Protein AF-A0A9W5X1A9-F1 (afdb_monomer_lite)

Structure (mmCIF, N/CA/C/O backbone):
data_AF-A0A9W5X1A9-F1
#
_entry.id   AF-A0A9W5X1A9-F1
#
loop_
_atom_site.group_PDB
_atom_site.id
_atom_site.type_symbol
_atom_site.label_atom_id
_atom_site.label_alt_id
_atom_site.label_comp_id
_atom_site.label_asym_id
_atom_site.label_entity_id
_atom_site.label_seq_id
_atom_site.pdbx_PDB_ins_code
_atom_site.Cartn_x
_atom_site.Cartn_y
_atom_site.Cartn_z
_atom_site.occupancy
_atom_site.B_iso_or_equiv
_atom_site.auth_seq_id
_atom_site.auth_comp_id
_atom_site.auth_asym_id
_atom_site.auth_atom_id
_atom_site.pdbx_PDB_model_num
ATOM 1 N N . MET A 1 1 ? 47.624 27.458 -37.162 1.00 43.97 1 MET A N 1
ATOM 2 C CA . MET A 1 1 ? 46.680 26.514 -37.798 1.00 43.97 1 MET A CA 1
ATOM 3 C C . MET A 1 1 ? 46.784 25.179 -37.075 1.00 43.97 1 MET A C 1
ATOM 5 O O . MET A 1 1 ? 47.740 24.459 -37.308 1.00 43.97 1 MET A O 1
ATOM 9 N N . ALA A 1 2 ? 45.869 24.890 -36.146 1.00 50.16 2 ALA A N 1
ATOM 10 C CA . ALA A 1 2 ? 45.790 23.595 -35.466 1.00 50.16 2 ALA A CA 1
ATOM 11 C C . ALA A 1 2 ? 44.710 22.763 -36.169 1.00 50.16 2 ALA A C 1
ATOM 13 O O . ALA A 1 2 ? 43.519 22.886 -35.890 1.00 50.16 2 ALA A O 1
ATOM 14 N N . THR A 1 3 ? 45.124 22.017 -37.187 1.00 56.56 3 THR A N 1
ATOM 15 C CA . THR A 1 3 ? 44.250 21.200 -38.029 1.00 56.56 3 THR A CA 1
ATOM 16 C C . THR A 1 3 ? 44.134 19.779 -37.485 1.00 56.56 3 THR A C 1
ATOM 18 O O . THR A 1 3 ? 45.137 19.097 -37.335 1.00 56.56 3 THR A O 1
ATOM 21 N N . LYS A 1 4 ? 42.885 19.326 -37.328 1.00 49.78 4 LYS A N 1
ATOM 22 C CA . LYS A 1 4 ? 42.409 17.933 -37.465 1.00 49.78 4 LYS A CA 1
ATOM 23 C C . LYS A 1 4 ? 42.631 16.898 -36.353 1.00 49.78 4 LYS A C 1
ATOM 25 O O . LYS A 1 4 ? 41.932 15.892 -36.400 1.00 49.78 4 LYS A O 1
ATOM 30 N N . ASP A 1 5 ? 43.442 17.129 -35.326 1.00 49.84 5 ASP A N 1
ATOM 31 C CA . ASP A 1 5 ? 43.686 16.055 -34.334 1.00 49.84 5 ASP A CA 1
ATOM 32 C C . ASP A 1 5 ? 42.621 15.933 -33.230 1.00 49.84 5 ASP A C 1
ATOM 34 O O . ASP A 1 5 ? 42.526 14.914 -32.547 1.00 49.84 5 ASP A O 1
ATOM 38 N N . TRP A 1 6 ? 41.754 16.936 -33.075 1.00 46.09 6 TRP A N 1
ATOM 39 C CA . TRP A 1 6 ? 40.732 16.933 -32.019 1.00 46.09 6 TRP A CA 1
ATOM 40 C C . TRP A 1 6 ? 39.519 16.038 -32.326 1.00 46.09 6 TRP A C 1
ATOM 42 O O . TRP A 1 6 ? 38.735 15.730 -31.434 1.00 46.09 6 TRP A O 1
ATOM 52 N N . THR A 1 7 ? 39.353 15.605 -33.580 1.00 47.06 7 THR A N 1
ATOM 53 C CA . THR A 1 7 ? 38.186 14.821 -34.028 1.00 47.06 7 THR A CA 1
ATOM 54 C C . THR A 1 7 ? 38.407 13.305 -33.962 1.00 47.06 7 THR A C 1
ATOM 56 O O . THR A 1 7 ? 37.451 12.551 -34.115 1.00 47.06 7 THR A O 1
ATOM 59 N N . ALA A 1 8 ? 39.640 12.847 -33.708 1.00 47.00 8 ALA A N 1
ATOM 60 C CA . ALA A 1 8 ? 40.008 11.427 -33.711 1.00 47.00 8 ALA A CA 1
ATOM 61 C C . ALA A 1 8 ? 39.986 10.755 -32.326 1.00 47.00 8 ALA A C 1
ATOM 63 O O . ALA A 1 8 ? 40.249 9.560 -32.219 1.00 47.00 8 ALA A O 1
ATOM 64 N N . LYS A 1 9 ? 39.623 11.472 -31.256 1.00 47.31 9 LYS A N 1
ATOM 65 C CA . LYS A 1 9 ? 39.356 10.842 -29.958 1.00 47.31 9 LYS A CA 1
ATOM 66 C C . LYS A 1 9 ? 37.908 10.371 -29.883 1.00 47.31 9 LYS A C 1
ATOM 68 O O . LYS A 1 9 ? 37.089 10.902 -29.137 1.00 47.31 9 LYS A O 1
ATOM 73 N N . THR A 1 10 ? 37.605 9.309 -30.627 1.00 50.34 10 THR A N 1
ATOM 74 C CA . THR A 1 10 ? 36.692 8.289 -30.106 1.00 50.34 10 THR A CA 1
ATOM 75 C C . THR A 1 10 ? 37.218 7.902 -28.729 1.00 50.34 10 THR A C 1
ATOM 77 O O . THR A 1 10 ? 38.275 7.292 -28.637 1.00 50.34 10 THR A O 1
ATOM 80 N N . SER A 1 11 ? 36.537 8.391 -27.692 1.00 52.72 11 SER A N 1
ATOM 81 C CA . SER A 1 11 ? 36.753 8.148 -26.263 1.00 52.72 11 SER A CA 1
ATOM 82 C C . SER A 1 11 ? 37.747 7.019 -25.944 1.00 52.72 11 SER A C 1
ATOM 84 O O . SER A 1 11 ? 37.443 5.867 -26.247 1.00 52.72 11 SER A O 1
ATOM 86 N N . ASP A 1 12 ? 38.853 7.328 -25.253 1.00 59.44 12 ASP A N 1
ATOM 87 C CA . ASP A 1 12 ? 39.848 6.385 -24.679 1.00 59.44 12 ASP A CA 1
ATOM 88 C C . ASP A 1 12 ? 39.249 5.427 -23.609 1.00 59.44 12 ASP A C 1
ATOM 90 O O . ASP A 1 12 ? 39.923 4.948 -22.700 1.00 59.44 12 ASP A O 1
ATOM 94 N N . VAL A 1 13 ? 37.941 5.181 -23.653 1.00 62.53 13 VAL A N 1
ATOM 95 C CA . VAL A 1 13 ? 37.187 4.385 -22.693 1.00 62.53 13 VAL A CA 1
ATOM 96 C C . VAL A 1 13 ? 37.221 2.928 -23.175 1.00 62.53 13 VAL A C 1
ATOM 98 O O . VAL A 1 13 ? 36.713 2.658 -24.266 1.00 62.53 13 VAL A O 1
ATOM 101 N N . PRO A 1 14 ? 37.797 1.985 -22.403 1.00 67.44 14 PRO A N 1
ATOM 102 C CA . PRO A 1 14 ? 37.938 0.593 -22.826 1.00 67.44 14 PRO A CA 1
ATOM 103 C C . PRO A 1 14 ? 36.594 -0.028 -23.237 1.00 67.44 14 PRO A C 1
ATOM 105 O O . PRO A 1 14 ? 35.561 0.272 -22.626 1.00 67.44 14 PRO A O 1
ATOM 108 N N . GLU A 1 15 ? 36.594 -0.924 -24.235 1.00 62.50 15 GLU A N 1
ATOM 109 C CA . GLU A 1 15 ? 35.401 -1.713 -24.581 1.00 62.50 15 GLU A CA 1
ATOM 110 C C . GLU A 1 15 ? 34.865 -2.396 -23.308 1.00 62.50 15 GLU A C 1
ATOM 112 O O . GLU A 1 15 ? 35.565 -3.151 -22.637 1.00 62.50 15 GLU A O 1
ATOM 117 N N . GLY A 1 16 ? 33.620 -2.082 -22.933 1.00 64.00 16 GLY A N 1
ATOM 118 C CA . GLY A 1 16 ? 32.989 -2.601 -21.714 1.00 64.00 16 GLY A CA 1
ATOM 119 C C . GLY A 1 16 ? 33.118 -1.737 -20.451 1.00 64.00 16 GLY A C 1
ATOM 120 O O . GLY A 1 16 ? 32.441 -2.035 -19.469 1.00 64.00 16 GLY A O 1
ATOM 121 N N . ALA A 1 17 ? 33.873 -0.633 -20.458 1.00 68.19 17 ALA A N 1
ATOM 122 C CA . ALA A 1 17 ? 33.962 0.268 -19.299 1.00 68.19 17 ALA 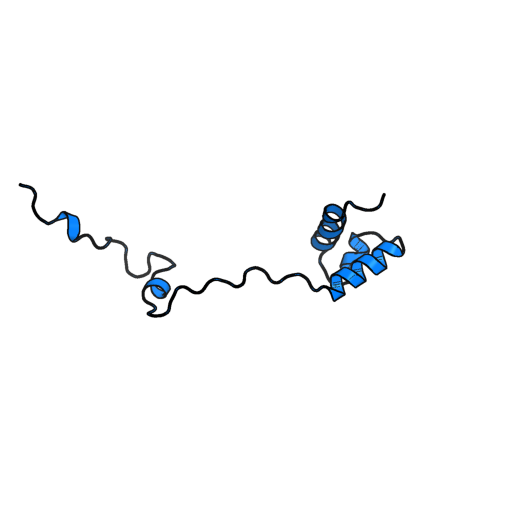A CA 1
ATOM 123 C C . ALA A 1 17 ? 32.656 1.042 -19.027 1.00 68.19 17 ALA A C 1
ATOM 125 O O . ALA A 1 17 ? 32.398 1.472 -17.902 1.00 68.19 17 ALA A O 1
ATOM 126 N N . ARG A 1 18 ? 31.779 1.176 -20.034 1.00 69.62 18 ARG A N 1
ATOM 127 C CA . ARG A 1 18 ? 30.425 1.719 -19.865 1.00 69.62 18 ARG A CA 1
ATOM 128 C C . ARG A 1 18 ? 29.402 0.585 -19.834 1.00 69.62 18 ARG A C 1
ATOM 130 O O . ARG A 1 18 ? 29.279 -0.172 -20.793 1.00 69.62 18 ARG A O 1
ATOM 137 N N . ARG A 1 19 ? 28.579 0.546 -18.779 1.00 71.50 19 ARG A N 1
ATOM 138 C CA . ARG A 1 19 ? 27.491 -0.437 -18.573 1.00 71.50 19 ARG A CA 1
ATOM 139 C C . ARG A 1 19 ? 26.543 -0.586 -19.784 1.00 71.50 19 ARG A C 1
ATOM 141 O O . ARG A 1 19 ? 25.947 -1.641 -19.965 1.00 71.50 19 ARG A O 1
ATOM 148 N N . GLN A 1 20 ? 26.425 0.454 -20.614 1.00 76.19 20 GLN A N 1
ATOM 149 C CA . GLN A 1 20 ? 25.521 0.541 -21.769 1.00 76.19 20 GLN A CA 1
ATOM 150 C C . GLN A 1 20 ? 26.143 0.073 -23.104 1.00 76.19 20 GLN A C 1
ATOM 152 O O . GLN A 1 20 ? 25.427 -0.075 -24.087 1.00 76.19 20 GLN A O 1
ATOM 157 N N . TRP A 1 21 ? 27.446 -0.221 -23.153 1.00 74.56 21 TRP A N 1
ATOM 158 C CA . TRP A 1 21 ? 28.198 -0.401 -24.404 1.00 74.56 21 TRP A CA 1
ATOM 159 C C . TRP A 1 21 ? 27.613 -1.451 -25.372 1.00 74.56 21 TRP A C 1
ATOM 161 O O . TRP A 1 21 ? 27.513 -1.213 -26.574 1.00 74.56 21 TRP A O 1
ATOM 171 N N . ARG A 1 22 ? 27.147 -2.601 -24.859 1.00 75.00 22 ARG A N 1
ATOM 172 C CA . ARG A 1 22 ? 26.480 -3.623 -25.691 1.00 75.00 22 ARG A CA 1
ATOM 173 C C . ARG A 1 22 ? 25.099 -3.192 -26.190 1.00 75.00 22 ARG A C 1
ATOM 175 O O . ARG A 1 22 ? 24.690 -3.620 -27.263 1.00 75.00 22 ARG A O 1
ATOM 182 N N . ALA A 1 23 ? 24.377 -2.387 -25.413 1.00 74.38 23 ALA A N 1
ATOM 183 C CA . ALA A 1 23 ? 23.068 -1.878 -25.808 1.00 74.38 23 ALA A CA 1
ATOM 184 C C . ALA A 1 23 ? 23.196 -0.811 -26.905 1.00 74.38 23 ALA A C 1
ATOM 186 O O . ALA A 1 23 ? 22.373 -0.797 -27.813 1.00 74.38 23 ALA A O 1
ATOM 187 N N . ASP A 1 24 ? 24.251 0.006 -26.860 1.00 76.62 24 ASP A N 1
ATOM 188 C CA . ASP A 1 24 ? 24.529 1.052 -27.854 1.00 76.62 24 ASP A CA 1
ATOM 189 C C . ASP A 1 24 ? 24.925 0.473 -29.227 1.00 76.62 24 ASP A C 1
ATOM 191 O O . ASP A 1 24 ? 24.674 1.091 -30.257 1.00 76.62 24 ASP A O 1
ATOM 195 N N . ARG A 1 25 ? 25.504 -0.739 -29.262 1.00 78.25 25 ARG A N 1
ATOM 196 C CA . ARG A 1 25 ? 25.799 -1.477 -30.507 1.00 78.25 25 ARG A CA 1
ATOM 197 C C . ARG A 1 25 ? 24.598 -2.231 -31.089 1.00 78.25 25 ARG A C 1
ATOM 199 O O . ARG A 1 25 ? 24.705 -2.784 -32.182 1.00 78.25 25 ARG A O 1
ATOM 206 N N . ALA A 1 26 ? 23.473 -2.303 -30.380 1.00 81.88 26 ALA A N 1
ATOM 207 C CA . ALA A 1 26 ? 22.295 -2.980 -30.902 1.00 81.88 26 ALA A CA 1
ATOM 208 C C . ALA A 1 26 ? 21.657 -2.136 -32.018 1.00 81.88 26 ALA A C 1
ATOM 210 O O . ALA A 1 26 ? 21.343 -0.971 -31.813 1.00 81.88 26 ALA A O 1
ATOM 211 N N . LEU A 1 27 ? 21.396 -2.742 -33.180 1.00 85.25 27 LEU A N 1
ATOM 212 C CA . LEU A 1 27 ? 20.772 -2.057 -34.326 1.00 85.25 27 LEU A CA 1
ATOM 213 C C . LEU A 1 27 ? 19.283 -1.726 -34.112 1.00 85.25 27 LEU A C 1
ATOM 215 O O . LEU A 1 27 ? 18.665 -1.053 -34.934 1.00 85.25 27 LEU A O 1
ATOM 219 N N . ARG A 1 28 ? 18.681 -2.228 -33.027 1.00 84.06 28 ARG A N 1
ATOM 220 C CA . ARG A 1 28 ? 17.277 -1.971 -32.692 1.00 84.06 28 ARG A CA 1
ATOM 221 C C . ARG A 1 28 ? 17.108 -0.583 -32.057 1.00 84.06 28 ARG A C 1
ATOM 223 O O . ARG A 1 28 ? 17.993 -0.150 -31.319 1.00 84.06 28 ARG A O 1
ATOM 230 N N . PRO A 1 29 ? 15.944 0.065 -32.223 1.00 85.38 29 PRO A N 1
ATOM 231 C CA . PRO A 1 29 ? 15.629 1.286 -31.492 1.00 85.38 29 PRO A CA 1
ATOM 232 C C . PRO A 1 29 ? 15.707 1.097 -29.963 1.00 85.38 29 PRO A C 1
ATOM 234 O O . PRO A 1 29 ? 15.449 -0.007 -29.464 1.00 85.38 29 PRO A O 1
ATOM 237 N N . PRO A 1 30 ? 15.997 2.165 -29.193 1.00 81.94 30 PRO A N 1
ATOM 238 C CA . PRO A 1 30 ? 15.946 2.124 -27.737 1.00 81.94 30 PRO A CA 1
ATOM 239 C C . PRO A 1 30 ? 14.582 1.635 -27.233 1.00 81.94 30 PRO A C 1
ATOM 241 O O . PRO A 1 30 ? 13.543 2.226 -27.526 1.00 81.94 30 PRO A O 1
ATOM 244 N N . MET A 1 31 ? 14.580 0.564 -26.439 1.00 84.56 31 MET A N 1
ATOM 245 C CA . MET A 1 31 ? 13.363 0.064 -25.801 1.00 84.56 31 MET A CA 1
ATOM 246 C C . MET A 1 31 ? 13.112 0.804 -24.490 1.00 84.56 31 MET A C 1
ATOM 248 O O . MET A 1 31 ? 13.951 0.780 -23.588 1.00 84.56 31 MET A O 1
ATOM 252 N N . ARG A 1 32 ? 11.935 1.420 -24.356 1.00 84.56 32 ARG A N 1
ATOM 253 C CA . ARG A 1 32 ? 11.483 1.962 -23.070 1.00 84.56 32 ARG A CA 1
ATOM 254 C C . ARG A 1 32 ? 11.059 0.819 -22.154 1.00 84.56 32 ARG A C 1
ATOM 256 O O . ARG A 1 32 ? 10.386 -0.112 -22.595 1.00 84.56 32 ARG A O 1
ATOM 263 N N . SER A 1 33 ? 11.436 0.894 -20.879 1.00 85.31 33 SER A N 1
ATOM 264 C CA . SER A 1 33 ? 10.870 -0.018 -19.891 1.00 85.31 33 SER A CA 1
ATOM 265 C C . SER A 1 33 ? 9.374 0.295 -19.726 1.00 85.31 33 SER A C 1
ATOM 267 O O . SER A 1 33 ? 9.007 1.471 -19.694 1.00 85.31 33 SER A O 1
ATOM 269 N N . PRO A 1 34 ? 8.500 -0.719 -19.587 1.00 86.62 34 PRO A N 1
ATOM 270 C CA . PRO A 1 34 ? 7.071 -0.506 -19.328 1.00 86.62 34 PRO A CA 1
ATOM 271 C C . PRO A 1 34 ? 6.757 0.211 -18.002 1.00 86.62 34 PRO A C 1
ATOM 273 O O . PRO A 1 34 ? 5.599 0.483 -17.707 1.00 86.62 34 PRO A O 1
ATOM 276 N N . GLY A 1 35 ? 7.769 0.502 -17.182 1.00 92.31 35 GLY A N 1
ATOM 277 C CA . GLY A 1 35 ? 7.598 1.024 -15.833 1.00 92.31 35 GLY A CA 1
ATOM 278 C C . GLY A 1 35 ? 7.260 -0.064 -14.813 1.00 92.31 35 GLY A C 1
ATOM 279 O O . GLY A 1 35 ? 7.377 -1.264 -15.071 1.00 92.31 35 GLY A O 1
ATOM 280 N N . ARG A 1 36 ? 6.891 0.370 -13.604 1.00 85.81 36 ARG A N 1
ATOM 281 C CA . ARG A 1 36 ? 6.465 -0.528 -12.527 1.00 85.81 36 ARG A CA 1
ATOM 282 C C . ARG A 1 36 ? 5.026 -0.987 -12.800 1.00 85.81 36 ARG A C 1
ATOM 284 O O . ARG A 1 36 ? 4.182 -0.119 -13.006 1.00 85.81 36 ARG A O 1
ATOM 291 N N . PRO A 1 37 ? 4.719 -2.295 -12.742 1.00 88.19 37 PRO A N 1
ATOM 292 C CA . PRO A 1 37 ? 3.341 -2.756 -12.871 1.00 88.19 37 PRO A CA 1
ATOM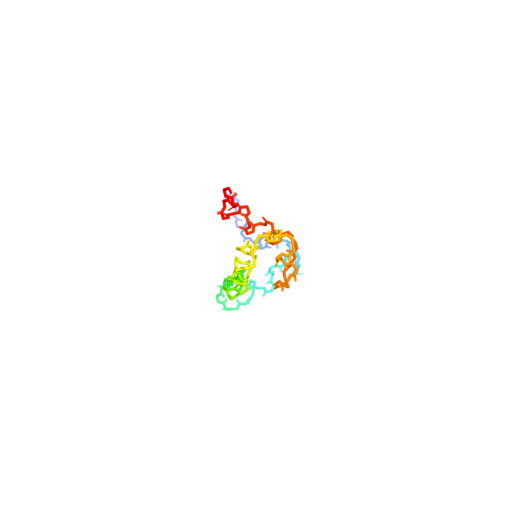 293 C C . PRO A 1 37 ? 2.470 -2.175 -11.752 1.00 88.19 37 PRO A C 1
ATOM 295 O O . PRO A 1 37 ? 2.909 -2.067 -10.600 1.00 88.19 37 PRO A O 1
ATOM 298 N N . GLU A 1 38 ? 1.231 -1.812 -12.084 1.00 85.69 38 GLU A N 1
ATOM 299 C CA . GLU A 1 38 ? 0.272 -1.361 -11.077 1.00 85.69 38 GLU A CA 1
ATOM 300 C C . GLU A 1 38 ? -0.085 -2.499 -10.102 1.00 85.69 38 GLU A C 1
ATOM 302 O O . GLU A 1 38 ? -0.133 -3.669 -10.497 1.00 85.69 38 GLU A O 1
ATOM 307 N N . PRO A 1 39 ? -0.369 -2.197 -8.821 1.00 84.44 39 PRO A N 1
ATOM 308 C CA . PRO A 1 39 ? -0.822 -3.215 -7.884 1.00 84.44 39 PRO A CA 1
ATOM 309 C C . PRO A 1 39 ? -2.197 -3.755 -8.292 1.00 84.44 39 PRO A C 1
ATOM 311 O O . PRO A 1 39 ? -3.073 -2.990 -8.699 1.00 84.44 39 PRO A O 1
ATOM 314 N N . SER A 1 40 ? -2.426 -5.055 -8.095 1.00 92.81 40 SER A N 1
ATOM 315 C CA . SER A 1 40 ? -3.694 -5.712 -8.441 1.00 92.81 40 SER A CA 1
ATOM 316 C C . SER A 1 40 ? -4.914 -4.978 -7.864 1.00 92.81 40 SER A C 1
ATOM 318 O O . SER A 1 40 ? -5.055 -4.828 -6.647 1.00 92.81 40 SER A O 1
ATOM 320 N N . ARG A 1 41 ? -5.833 -4.556 -8.745 1.00 93.88 41 ARG A N 1
ATOM 321 C CA . ARG A 1 41 ? -7.106 -3.912 -8.370 1.00 93.88 41 ARG A CA 1
ATOM 322 C C . ARG A 1 41 ? -7.949 -4.812 -7.461 1.00 93.88 41 ARG A C 1
ATOM 324 O O . ARG A 1 41 ? -8.593 -4.315 -6.542 1.00 93.88 41 ARG A O 1
ATOM 331 N N . ALA A 1 42 ? -7.929 -6.128 -7.685 1.00 96.75 42 ALA A N 1
ATOM 332 C CA . ALA A 1 42 ? -8.658 -7.091 -6.859 1.00 96.75 42 ALA A CA 1
ATOM 333 C C . ALA A 1 42 ? -8.116 -7.136 -5.420 1.00 96.75 42 ALA A C 1
ATOM 335 O O . ALA A 1 42 ? -8.898 -7.098 -4.470 1.00 96.75 42 ALA A O 1
ATOM 336 N N . VAL A 1 43 ? -6.787 -7.129 -5.263 1.00 97.06 43 VAL A N 1
ATOM 337 C CA . VAL A 1 43 ? -6.118 -7.091 -3.950 1.00 97.06 43 VAL A CA 1
ATOM 338 C C . VAL A 1 43 ? -6.440 -5.787 -3.221 1.00 97.06 43 VAL A C 1
ATOM 340 O O . VAL A 1 43 ? -6.838 -5.817 -2.060 1.00 97.06 43 VAL A O 1
ATOM 343 N N . GLN A 1 44 ? -6.356 -4.646 -3.912 1.00 95.56 44 GLN A N 1
ATOM 344 C CA . GLN A 1 44 ? -6.713 -3.345 -3.335 1.00 95.56 44 GLN A CA 1
ATOM 345 C C . GLN A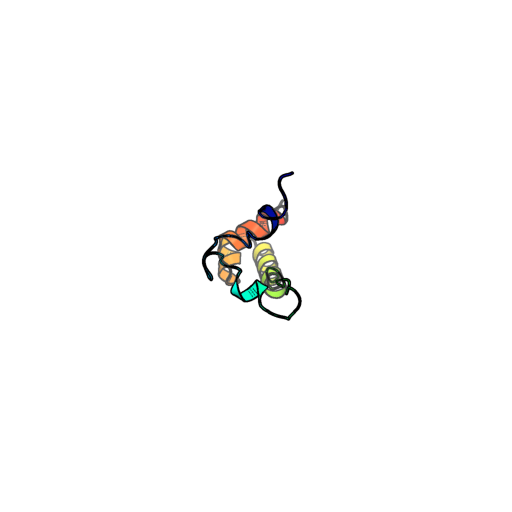 1 44 ? -8.184 -3.294 -2.887 1.00 95.56 44 GLN A C 1
ATOM 347 O O . GLN A 1 44 ? -8.479 -2.826 -1.792 1.00 95.56 44 GLN A O 1
ATOM 352 N N . ARG A 1 45 ? -9.121 -3.820 -3.688 1.00 96.50 45 ARG A N 1
ATOM 353 C CA . ARG A 1 45 ? -10.539 -3.906 -3.296 1.00 96.50 45 ARG A CA 1
ATOM 354 C C . ARG A 1 45 ? -10.740 -4.777 -2.060 1.00 96.50 45 ARG A C 1
ATOM 356 O O . ARG A 1 45 ? -11.509 -4.403 -1.181 1.00 96.50 45 ARG A O 1
ATOM 363 N N . GLN A 1 46 ? -10.068 -5.927 -1.984 1.00 98.06 46 GLN A N 1
ATOM 364 C CA . GLN A 1 46 ? -10.161 -6.792 -0.808 1.00 98.06 46 GLN A CA 1
ATOM 365 C C . GLN A 1 46 ? -9.605 -6.109 0.441 1.00 98.06 46 GLN A C 1
ATOM 367 O O . GLN A 1 46 ? -10.218 -6.207 1.500 1.00 98.06 46 GLN A O 1
ATOM 372 N N . PHE A 1 47 ? -8.497 -5.381 0.304 1.00 97.44 47 PHE A N 1
ATOM 373 C CA . PHE A 1 47 ? -7.915 -4.603 1.391 1.00 97.44 47 PHE A CA 1
ATOM 374 C C . PHE A 1 47 ? -8.937 -3.612 1.949 1.00 97.44 47 PHE A C 1
ATOM 376 O O . PHE A 1 47 ? -9.217 -3.636 3.142 1.00 97.44 47 PHE A O 1
ATOM 383 N N . TRP A 1 48 ? -9.576 -2.817 1.088 1.00 96.75 48 TRP A N 1
ATOM 384 C CA . TRP A 1 48 ? -10.574 -1.839 1.528 1.00 96.75 48 TRP A CA 1
ATOM 385 C C . TRP A 1 48 ? -11.842 -2.471 2.104 1.00 96.75 48 TRP A C 1
ATOM 387 O O . TRP A 1 48 ? -12.386 -1.947 3.073 1.00 96.75 48 TRP A O 1
ATOM 397 N N . ARG A 1 49 ? -12.278 -3.631 1.589 1.00 96.94 49 ARG A N 1
ATOM 398 C CA . ARG A 1 49 ? -13.370 -4.402 2.209 1.00 96.94 49 ARG A CA 1
ATOM 399 C C . ARG A 1 49 ? -13.039 -4.829 3.636 1.00 96.94 49 ARG A C 1
ATOM 401 O O . ARG A 1 49 ? -13.919 -4.782 4.481 1.00 96.94 49 ARG A O 1
ATOM 408 N N . LEU A 1 50 ? -11.795 -5.227 3.901 1.00 97.69 50 LEU A N 1
ATOM 409 C CA . LEU A 1 50 ? -11.345 -5.587 5.245 1.00 97.69 50 LEU A CA 1
ATOM 410 C C . LEU A 1 50 ? -11.226 -4.360 6.155 1.00 97.69 50 LEU A C 1
ATOM 412 O O . LEU A 1 50 ? -11.700 -4.403 7.280 1.00 97.69 50 LEU A O 1
ATOM 416 N N . ILE A 1 51 ? -10.665 -3.248 5.673 1.00 96.94 51 ILE A N 1
ATOM 417 C CA . ILE A 1 51 ? -10.631 -1.992 6.444 1.00 96.94 51 ILE A CA 1
ATOM 418 C C . ILE A 1 51 ? -12.042 -1.574 6.879 1.00 96.94 51 ILE A C 1
ATOM 420 O O . ILE A 1 51 ? -12.238 -1.181 8.025 1.00 96.94 51 ILE A O 1
ATOM 424 N N . ALA A 1 52 ? -13.038 -1.721 6.000 1.00 95.19 52 ALA A N 1
ATOM 425 C CA . ALA A 1 52 ? -14.430 -1.398 6.308 1.00 95.19 52 ALA A CA 1
ATOM 426 C C . ALA A 1 52 ? -15.038 -2.258 7.436 1.00 95.19 52 ALA A C 1
ATOM 428 O O . ALA A 1 52 ? -16.036 -1.853 8.022 1.00 95.19 52 ALA A O 1
ATOM 429 N N . THR A 1 53 ? -14.447 -3.409 7.781 1.00 96.44 53 THR A N 1
ATOM 430 C CA . THR A 1 53 ? -14.869 -4.203 8.949 1.00 96.44 53 THR A CA 1
ATOM 431 C C . THR A 1 53 ? -14.253 -3.711 10.262 1.00 96.44 53 THR A C 1
ATOM 433 O O . THR A 1 53 ? -14.460 -4.343 11.293 1.00 96.44 53 THR A O 1
ATOM 436 N N . GLY A 1 54 ? -13.455 -2.637 10.238 1.00 95.00 54 GLY A N 1
ATOM 437 C CA . GLY A 1 54 ? -12.853 -2.021 11.423 1.00 95.00 54 GLY A CA 1
ATOM 438 C C . GLY A 1 54 ? -11.483 -2.571 11.831 1.00 95.00 54 GLY A C 1
ATOM 439 O O . GLY A 1 54 ? -10.985 -2.205 12.893 1.00 95.00 54 GLY A O 1
ATOM 440 N N . ILE A 1 55 ? -10.849 -3.433 11.026 1.00 96.69 55 ILE A N 1
ATOM 441 C CA . ILE A 1 55 ? -9.504 -3.937 11.351 1.00 96.69 55 ILE A CA 1
ATOM 442 C C . ILE A 1 55 ? -8.401 -2.955 10.940 1.00 96.69 55 ILE A C 1
ATOM 444 O O . ILE A 1 55 ? -8.580 -2.092 10.079 1.00 96.69 55 ILE A O 1
ATOM 448 N N . THR A 1 56 ? -7.214 -3.127 11.525 1.00 96.44 56 THR A N 1
ATOM 449 C CA . THR A 1 56 ? -6.068 -2.250 11.252 1.00 96.44 56 THR A CA 1
ATOM 450 C C . THR A 1 56 ? -5.522 -2.417 9.830 1.00 96.44 56 THR A C 1
ATOM 452 O O . THR A 1 56 ? -5.605 -3.486 9.220 1.00 96.44 56 THR A O 1
ATOM 455 N N . SER A 1 57 ? -4.867 -1.375 9.311 1.00 96.38 57 SER A N 1
ATOM 456 C CA . SER A 1 57 ? -4.206 -1.425 7.998 1.00 96.38 57 SER A CA 1
ATOM 457 C C . SER A 1 57 ? -3.061 -2.435 7.921 1.00 96.38 57 SER A C 1
ATOM 459 O O . SER A 1 57 ? -2.834 -3.013 6.857 1.00 96.38 57 SER A O 1
ATOM 461 N N . ALA A 1 58 ? -2.375 -2.695 9.036 1.00 97.88 58 ALA A N 1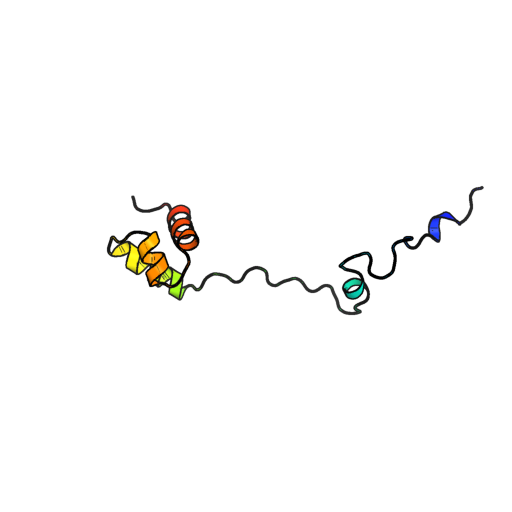
ATOM 462 C CA . ALA A 1 58 ? -1.363 -3.741 9.119 1.00 97.88 58 ALA A CA 1
ATOM 463 C C . ALA A 1 58 ? -1.990 -5.136 8.997 1.00 97.88 58 ALA A C 1
ATOM 465 O O . ALA A 1 58 ? -1.529 -5.950 8.199 1.00 97.88 58 ALA A O 1
ATOM 466 N N . GLU A 1 59 ? -3.076 -5.396 9.724 1.00 98.31 59 GLU A N 1
ATOM 467 C CA . GLU A 1 59 ? -3.777 -6.680 9.671 1.00 98.31 59 GLU A CA 1
ATOM 468 C C . GLU A 1 59 ? -4.420 -6.924 8.296 1.00 98.31 59 GLU A C 1
ATOM 470 O O . GLU A 1 59 ? -4.274 -8.004 7.719 1.00 98.31 59 GLU A O 1
ATOM 475 N N . ALA A 1 60 ? -5.066 -5.906 7.720 1.00 98.12 60 ALA A N 1
ATOM 476 C CA . ALA A 1 60 ? -5.627 -5.981 6.374 1.00 98.12 60 ALA A CA 1
ATOM 477 C C . ALA A 1 60 ? -4.548 -6.265 5.315 1.00 98.12 60 ALA A C 1
ATOM 479 O O . ALA A 1 60 ? -4.795 -7.044 4.396 1.00 98.12 60 ALA A O 1
ATOM 480 N N . ALA A 1 61 ? -3.348 -5.686 5.453 1.00 97.94 61 ALA A N 1
ATOM 481 C CA . ALA A 1 61 ? -2.224 -5.937 4.548 1.00 97.94 61 ALA A CA 1
ATOM 482 C C . ALA A 1 61 ? -1.810 -7.413 4.548 1.00 97.94 61 ALA A C 1
ATOM 484 O O . ALA A 1 61 ? -1.712 -8.029 3.485 1.00 97.94 61 ALA A O 1
ATOM 485 N N . LEU A 1 62 ? -1.636 -7.985 5.743 1.00 98.44 62 LEU A N 1
ATOM 486 C CA . LEU A 1 62 ? -1.272 -9.389 5.911 1.00 98.44 62 LEU A CA 1
ATOM 487 C C . LEU A 1 62 ? -2.345 -10.315 5.323 1.00 98.44 62 LEU A C 1
ATOM 489 O O . LEU A 1 62 ? -2.012 -11.239 4.584 1.00 98.44 62 LEU A O 1
ATOM 493 N N . LYS A 1 63 ? -3.632 -10.024 5.564 1.00 98.25 63 LYS A N 1
ATOM 494 C CA . LYS A 1 63 ? -4.756 -10.819 5.036 1.00 98.25 63 LYS A CA 1
ATOM 495 C C . LYS A 1 63 ? -4.847 -10.821 3.509 1.00 98.25 63 LYS A C 1
ATOM 497 O O . LYS A 1 63 ? -5.290 -11.813 2.938 1.00 98.25 63 LYS A O 1
ATOM 502 N N . VAL A 1 64 ? -4.442 -9.741 2.836 1.00 97.81 64 VAL A N 1
ATOM 503 C CA . VAL A 1 64 ? -4.430 -9.679 1.360 1.00 97.81 64 VAL A CA 1
ATOM 504 C C . VAL A 1 64 ? -3.088 -10.070 0.738 1.00 97.81 64 VAL A C 1
ATOM 506 O O . VAL A 1 64 ? -2.928 -9.962 -0.478 1.00 97.81 64 VAL A O 1
ATOM 509 N N . GLY A 1 65 ? -2.124 -10.515 1.549 1.00 97.19 65 GLY A N 1
ATOM 510 C CA . GLY A 1 65 ? -0.829 -11.001 1.078 1.00 97.19 65 GLY A CA 1
ATOM 511 C C . GLY A 1 65 ? 0.128 -9.905 0.606 1.00 97.19 65 GLY A C 1
ATOM 512 O O . GLY A 1 65 ? 0.998 -10.169 -0.222 1.00 97.19 65 GLY A O 1
ATOM 513 N N . VAL A 1 66 ? -0.013 -8.672 1.104 1.00 96.56 66 VAL A N 1
ATOM 514 C CA . VAL A 1 66 ? 0.953 -7.590 0.849 1.00 96.56 66 VAL A CA 1
ATOM 515 C C . VAL A 1 66 ? 1.721 -7.245 2.119 1.00 96.56 66 VAL A C 1
ATOM 517 O O . VAL A 1 66 ? 1.268 -7.487 3.236 1.00 96.56 66 VAL A O 1
ATOM 520 N N . SER A 1 67 ? 2.905 -6.655 1.968 1.00 97.38 67 SER A N 1
ATOM 521 C CA . SER A 1 67 ? 3.688 -6.245 3.132 1.00 97.38 67 SER A CA 1
ATOM 522 C C . SER A 1 67 ? 3.008 -5.101 3.894 1.00 97.38 67 SER A C 1
ATOM 524 O O . SER A 1 67 ? 2.360 -4.230 3.307 1.00 97.38 67 SER A O 1
ATOM 526 N N . VAL A 1 68 ? 3.201 -5.060 5.214 1.00 98.06 68 VAL A N 1
ATOM 527 C CA . VAL A 1 68 ? 2.637 -4.016 6.091 1.00 98.06 68 VAL A CA 1
ATOM 528 C C . VAL A 1 68 ? 2.946 -2.588 5.597 1.00 98.06 68 VAL A C 1
ATOM 530 O O . VAL A 1 68 ? 2.022 -1.772 5.546 1.00 98.06 68 VAL A O 1
ATOM 533 N N . PRO A 1 69 ? 4.169 -2.255 5.122 1.00 97.69 69 PRO A N 1
ATOM 534 C CA . PRO A 1 69 ? 4.446 -0.928 4.565 1.00 97.69 69 PRO A CA 1
ATOM 535 C C . PRO A 1 69 ? 3.651 -0.585 3.295 1.00 97.69 69 PRO A C 1
ATOM 537 O O . PRO A 1 69 ? 3.491 0.594 2.977 1.00 97.69 69 PRO A O 1
ATOM 540 N N . VAL A 1 70 ? 3.176 -1.579 2.535 1.00 95.75 70 VAL A N 1
ATOM 541 C CA . VAL A 1 70 ? 2.284 -1.356 1.384 1.00 95.75 70 VAL A CA 1
ATOM 542 C C . VAL A 1 70 ? 0.887 -0.985 1.872 1.00 95.75 70 VAL A C 1
ATOM 544 O O . VAL A 1 70 ? 0.373 0.049 1.449 1.00 95.75 70 VAL A O 1
ATOM 547 N N . GLY A 1 71 ? 0.318 -1.748 2.810 1.00 96.62 71 GLY A N 1
ATOM 548 C CA . GLY A 1 71 ? -0.996 -1.438 3.388 1.00 96.62 71 GLY A CA 1
ATOM 549 C C . GLY A 1 71 ? -1.034 -0.082 4.092 1.00 96.62 71 GLY A C 1
ATOM 550 O O . GLY A 1 71 ? -1.935 0.720 3.852 1.00 96.62 71 GLY A O 1
ATOM 551 N N . ALA A 1 72 ? 0.001 0.237 4.876 1.00 96.38 72 ALA A N 1
ATOM 552 C CA . ALA A 1 72 ? 0.128 1.541 5.526 1.00 96.38 72 ALA A CA 1
ATOM 553 C C . ALA A 1 72 ? 0.188 2.700 4.512 1.00 96.38 72 ALA A C 1
ATOM 555 O O . ALA A 1 72 ? -0.361 3.774 4.752 1.00 96.38 72 ALA A O 1
ATOM 556 N N . ARG A 1 73 ? 0.838 2.493 3.358 1.00 95.62 73 ARG A N 1
ATOM 557 C CA . ARG A 1 73 ? 0.910 3.494 2.286 1.00 95.62 73 ARG A CA 1
ATOM 558 C C . ARG A 1 73 ? -0.441 3.698 1.618 1.00 95.62 73 ARG A C 1
ATOM 560 O O . ARG A 1 73 ? -0.831 4.843 1.437 1.00 95.62 73 ARG A O 1
ATOM 567 N N . TRP A 1 74 ? -1.150 2.620 1.284 1.00 95.12 74 TRP A N 1
ATOM 568 C CA . TRP A 1 74 ? -2.504 2.715 0.732 1.00 95.12 74 TRP A CA 1
ATOM 569 C C . TRP A 1 74 ? -3.430 3.487 1.664 1.00 95.12 74 TRP A C 1
ATOM 571 O O . TRP A 1 74 ? -4.106 4.404 1.212 1.00 95.12 74 TRP A O 1
ATOM 581 N N . PHE A 1 75 ? -3.383 3.181 2.962 1.00 95.12 75 PHE A N 1
ATOM 582 C CA . PHE A 1 75 ? -4.195 3.863 3.962 1.00 95.12 75 PHE A CA 1
ATOM 583 C C . PHE A 1 75 ? -3.907 5.369 4.026 1.00 95.12 75 PHE A C 1
ATOM 585 O O . PHE A 1 75 ? -4.822 6.176 3.897 1.00 95.12 75 PHE A O 1
ATOM 592 N N . ARG A 1 76 ? -2.628 5.760 4.138 1.00 94.31 76 ARG A N 1
ATOM 593 C CA . ARG A 1 76 ? -2.234 7.180 4.171 1.00 94.31 76 ARG A CA 1
ATOM 594 C C . ARG A 1 76 ? -2.571 7.923 2.880 1.00 94.31 76 ARG A C 1
ATOM 596 O O . ARG A 1 76 ? -3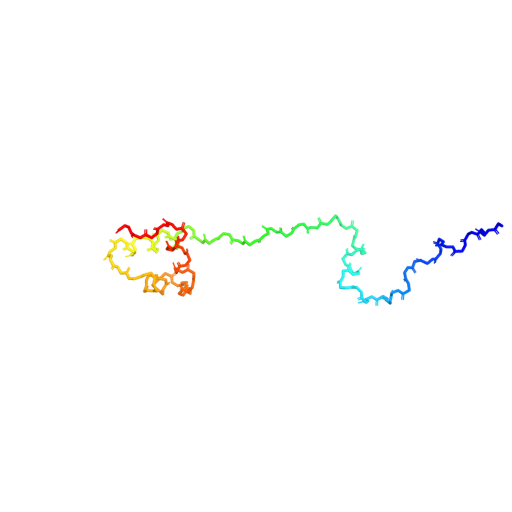.020 9.058 2.933 1.00 94.31 76 ARG A O 1
ATOM 603 N N . HIS A 1 77 ? -2.342 7.297 1.726 1.00 93.00 77 HIS A N 1
ATOM 604 C CA . HIS A 1 77 ? -2.580 7.930 0.426 1.00 93.00 77 HIS A CA 1
ATOM 605 C C . HIS A 1 77 ? -4.072 8.122 0.127 1.00 93.00 77 HIS A C 1
ATOM 607 O O . HIS A 1 77 ? -4.413 8.996 -0.661 1.00 93.00 77 HIS A O 1
ATOM 613 N N . ALA A 1 78 ? -4.950 7.328 0.742 1.00 91.44 78 ALA A N 1
ATOM 614 C CA . ALA A 1 78 ? -6.398 7.463 0.602 1.00 91.44 78 ALA A CA 1
ATOM 615 C C . ALA A 1 78 ? -7.028 8.454 1.601 1.00 91.44 78 ALA A C 1
ATOM 617 O O . ALA A 1 78 ? -8.244 8.594 1.611 1.00 91.44 78 ALA A O 1
ATOM 618 N N . GLY A 1 79 ? -6.225 9.127 2.435 1.00 87.81 79 GLY A N 1
ATOM 619 C CA . GLY A 1 79 ? -6.717 10.070 3.447 1.00 87.81 79 GLY A CA 1
ATOM 620 C C . GLY A 1 79 ? -7.072 9.439 4.799 1.00 87.81 79 GLY A C 1
ATOM 621 O O . GLY A 1 79 ? -7.468 10.159 5.707 1.00 87.81 79 GLY A O 1
ATOM 622 N N . GLY A 1 80 ? -6.869 8.129 4.970 1.00 80.44 80 GLY A N 1
ATOM 623 C CA . GLY A 1 80 ? -7.186 7.410 6.207 1.00 80.44 80 GLY A CA 1
ATOM 624 C C . GLY A 1 80 ? -8.683 7.146 6.410 1.00 80.44 80 GLY A C 1
ATOM 625 O O . GLY A 1 80 ? -9.457 7.139 5.456 1.00 80.44 80 GLY A O 1
ATOM 626 N N . MET A 1 81 ? -9.067 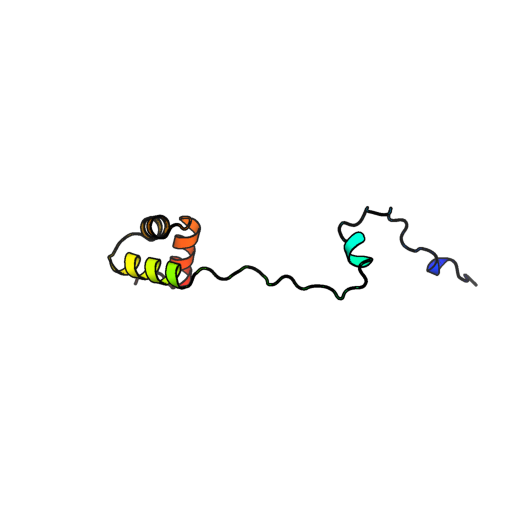6.872 7.658 1.00 73.81 81 MET A N 1
ATOM 627 C CA . MET A 1 81 ? -10.462 6.862 8.118 1.00 73.81 81 MET A CA 1
ATOM 628 C C . MET A 1 81 ? -10.696 8.186 8.866 1.00 73.81 81 MET A C 1
ATOM 630 O O . MET A 1 81 ? -9.818 8.526 9.668 1.00 73.81 81 MET A O 1
ATOM 634 N N . PRO A 1 82 ? -11.781 8.942 8.604 1.00 58.56 82 PRO A N 1
ATOM 635 C CA . PRO A 1 82 ? -12.212 10.020 9.495 1.00 58.56 82 PRO A CA 1
ATOM 636 C C . PRO A 1 82 ? -12.516 9.528 10.917 1.00 58.56 82 PRO A C 1
ATOM 638 O O . PRO A 1 82 ? -12.821 8.324 11.088 1.00 58.56 82 PRO A O 1
#

Foldseek 3Di:
DDDDPVVPPPDPQDQPNDPCNVVVPDPDPDDDDPPDDDPDPVLVVQLVVVVVVVDDLQVSCVVSPHHSVVSVVSCVVVVHDD

Radius of gyration: 25.84 Å; chains: 1; bounding box: 62×38×50 Å

Sequence (82 aa):
MATKDWTAKTSDVPEGARRQWRADRALRPPMRSPGRPEPSRAVQRQFWRLIATGITSAEAALKVGVSVPVGARWFRHAGGMP

pLDDT: mean 82.65, std 16.94, range [43.97, 98.44]

Secondary structure (DSSP, 8-state):
---SGGG-----PPTTSSTTHHHHT-SSPPPPP--SPPPPHHHHHHHHHHHTTT--HHHHHHHTT--HHHHHHHHHHTT---